Protein AF-A0A8S3ZLH3-F1 (afdb_monomer_lite)

Structure (mmCIF, N/CA/C/O backbone):
data_AF-A0A8S3ZLH3-F1
#
_entry.id   AF-A0A8S3ZLH3-F1
#
loop_
_atom_site.group_PDB
_atom_site.id
_atom_site.type_symbol
_atom_site.label_atom_id
_atom_site.label_alt_id
_ato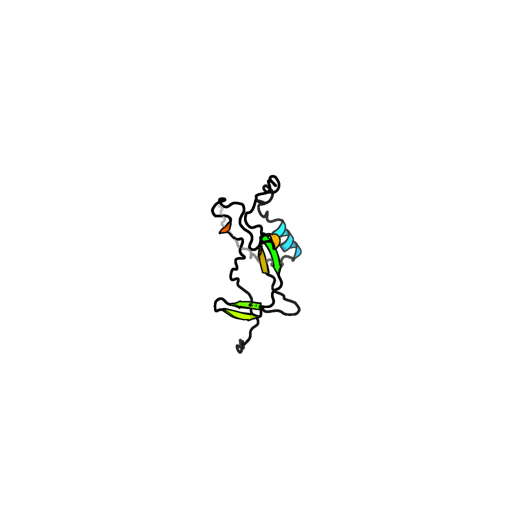m_site.label_comp_id
_atom_site.label_asym_id
_atom_site.label_entity_id
_atom_site.label_seq_id
_atom_site.pdbx_PDB_ins_code
_atom_site.Cartn_x
_atom_site.Cartn_y
_atom_site.Cartn_z
_atom_site.occupancy
_atom_site.B_iso_or_equiv
_atom_site.auth_seq_id
_atom_site.auth_comp_id
_atom_site.auth_asym_id
_atom_site.auth_atom_id
_atom_site.pdbx_PDB_model_num
ATOM 1 N N . ILE A 1 1 ? 48.195 15.528 78.198 1.00 36.59 1 ILE A N 1
ATOM 2 C CA . ILE A 1 1 ? 48.552 14.829 76.940 1.00 36.59 1 ILE A CA 1
ATOM 3 C C . ILE A 1 1 ? 47.264 14.629 76.147 1.00 36.59 1 ILE A C 1
ATOM 5 O O . ILE A 1 1 ? 46.282 14.185 76.726 1.00 36.59 1 ILE A O 1
ATOM 9 N N . MET A 1 2 ? 47.263 15.083 74.891 1.00 30.95 2 MET A N 1
ATOM 10 C CA . MET A 1 2 ? 46.207 14.947 73.872 1.00 30.95 2 MET A CA 1
ATOM 11 C C . MET A 1 2 ? 45.924 13.476 73.498 1.00 30.95 2 MET A C 1
ATOM 13 O O . MET A 1 2 ? 46.868 12.694 73.483 1.00 30.95 2 MET A O 1
ATOM 17 N N . LEU A 1 3 ? 44.698 13.126 73.074 1.00 31.34 3 LEU A N 1
ATOM 18 C CA . LEU A 1 3 ? 44.273 13.055 71.653 1.00 31.34 3 LEU A CA 1
ATOM 19 C C . LEU A 1 3 ? 42.845 12.481 71.500 1.00 31.34 3 LEU A C 1
ATOM 21 O O . LEU A 1 3 ? 42.406 11.644 72.282 1.00 31.34 3 LEU A O 1
ATOM 25 N N . ALA A 1 4 ? 42.145 12.966 70.473 1.00 40.12 4 ALA A N 1
ATOM 26 C CA . ALA A 1 4 ? 40.767 12.659 70.081 1.00 40.12 4 ALA A CA 1
ATOM 27 C C . ALA A 1 4 ? 40.678 11.580 68.984 1.00 40.12 4 ALA A C 1
ATOM 29 O O . ALA A 1 4 ? 41.597 11.497 68.177 1.00 40.12 4 ALA A O 1
ATOM 30 N N . LEU A 1 5 ? 39.536 10.878 68.881 1.00 41.34 5 LEU A N 1
ATOM 31 C CA . LEU A 1 5 ? 38.974 10.243 67.663 1.00 41.34 5 LEU A CA 1
ATOM 32 C C . LEU A 1 5 ? 37.425 10.239 67.812 1.00 41.34 5 LEU A C 1
ATOM 34 O O . LEU A 1 5 ? 36.938 9.808 68.852 1.00 41.34 5 LEU A O 1
ATOM 38 N N . LEU A 1 6 ? 36.659 10.990 66.992 1.00 37.06 6 LEU A N 1
ATOM 39 C CA . LEU A 1 6 ? 35.945 10.584 65.746 1.00 37.06 6 LEU A CA 1
ATOM 40 C C . LEU A 1 6 ? 34.858 9.506 66.002 1.00 37.06 6 LEU A C 1
ATOM 42 O O . LEU A 1 6 ? 35.146 8.530 66.671 1.00 37.06 6 LEU A O 1
ATOM 46 N N . SER A 1 7 ? 33.613 9.526 65.502 1.00 35.03 7 SER A N 1
ATOM 47 C CA . SER A 1 7 ? 32.893 10.332 64.496 1.00 35.03 7 SER A CA 1
ATOM 48 C C . SER A 1 7 ? 31.457 9.775 64.321 1.00 35.03 7 SER A C 1
ATOM 50 O O . SER A 1 7 ? 31.308 8.564 64.427 1.00 35.03 7 SER A O 1
ATOM 52 N N . ALA A 1 8 ? 30.500 10.630 63.907 1.00 37.03 8 ALA A N 1
ATOM 53 C CA . ALA A 1 8 ? 29.308 10.357 63.059 1.00 37.03 8 ALA A CA 1
ATOM 54 C C . ALA A 1 8 ? 28.231 9.360 63.584 1.00 37.03 8 ALA A C 1
ATOM 56 O O . ALA A 1 8 ? 28.533 8.390 64.252 1.00 37.03 8 ALA A O 1
ATOM 57 N N . VAL A 1 9 ? 26.921 9.522 63.350 1.00 47.44 9 VAL A N 1
ATOM 58 C CA . VAL A 1 9 ? 26.227 9.777 62.074 1.00 47.44 9 VAL A CA 1
ATOM 59 C C . VAL A 1 9 ? 24.888 10.507 62.328 1.00 47.44 9 VAL A C 1
ATOM 61 O O . VAL A 1 9 ? 24.101 10.040 63.151 1.00 47.44 9 VAL A O 1
ATOM 64 N N . PRO A 1 10 ? 24.577 11.609 61.620 1.00 41.78 10 PRO A N 1
ATOM 65 C CA . PRO A 1 10 ? 23.228 12.159 61.544 1.00 41.78 10 PRO A CA 1
ATOM 66 C C . PRO A 1 10 ? 22.394 11.436 60.473 1.00 41.78 10 PRO A C 1
ATOM 68 O O . PRO A 1 10 ? 22.879 11.089 59.397 1.00 41.78 10 PRO A O 1
ATOM 71 N N . SER A 1 11 ? 21.120 11.218 60.783 1.00 41.81 11 SER A N 1
ATOM 72 C CA . SER A 1 11 ? 20.095 10.620 59.929 1.00 41.81 11 SER A CA 1
ATOM 73 C C . SER A 1 11 ? 19.879 11.422 58.638 1.00 41.81 11 SER A C 1
ATOM 75 O O . SER A 1 11 ? 19.339 12.526 58.659 1.00 41.81 11 SER A O 1
ATOM 77 N N . LEU A 1 12 ? 20.247 10.840 57.491 1.00 38.53 12 LEU A N 1
ATOM 78 C CA . LEU A 1 12 ? 19.784 11.302 56.182 1.00 38.53 12 LEU A CA 1
ATOM 79 C C . LEU A 1 12 ? 18.365 10.768 55.940 1.00 38.53 12 LEU A C 1
ATOM 81 O O . LEU A 1 12 ? 18.176 9.621 55.545 1.00 38.53 12 LEU A O 1
ATOM 85 N N . PHE A 1 13 ? 17.366 11.625 56.144 1.00 41.62 13 PHE A N 1
ATOM 86 C CA . PHE A 1 13 ? 16.095 11.511 55.434 1.00 41.62 13 PHE A CA 1
ATOM 87 C C . PHE A 1 13 ? 16.355 11.885 53.972 1.00 41.62 13 PHE A C 1
ATOM 89 O O . PHE A 1 13 ? 16.533 13.056 53.645 1.00 41.62 13 PHE A O 1
ATOM 96 N N . THR A 1 14 ? 16.425 10.893 53.088 1.00 40.78 14 THR A N 1
ATOM 97 C CA . THR A 1 14 ? 16.418 11.132 51.642 1.00 40.78 14 THR A CA 1
ATOM 98 C C . THR A 1 14 ? 14.965 11.304 51.212 1.00 40.78 14 THR A C 1
ATOM 100 O O . THR A 1 14 ? 14.162 10.377 51.318 1.00 40.78 14 THR A O 1
ATOM 103 N N . SER A 1 15 ? 14.602 12.509 50.780 1.00 42.78 15 SER A N 1
ATOM 104 C CA . SER A 1 15 ? 13.314 12.787 50.154 1.00 42.78 15 SER A CA 1
ATOM 105 C C . SER A 1 15 ? 13.166 11.946 48.885 1.00 42.78 15 SER A C 1
ATOM 107 O O . SER A 1 15 ? 14.006 12.008 47.991 1.00 42.78 15 SER A O 1
ATOM 109 N N . MET A 1 16 ? 12.090 11.160 48.802 1.00 40.94 16 MET A N 1
ATOM 110 C CA . MET A 1 16 ? 11.619 10.590 47.542 1.00 40.94 16 MET A CA 1
ATOM 111 C C . MET A 1 16 ? 11.186 11.742 46.631 1.00 40.94 16 MET A C 1
ATOM 113 O O . MET A 1 16 ? 10.135 12.345 46.840 1.00 40.94 16 MET A O 1
ATOM 117 N N . GLU A 1 17 ? 12.011 12.054 45.635 1.00 43.47 17 GLU A N 1
ATOM 118 C CA . GLU A 1 17 ? 11.658 12.961 44.548 1.00 43.47 17 GLU A CA 1
ATOM 119 C C . GLU A 1 17 ? 10.444 12.384 43.798 1.00 43.47 17 GLU A C 1
ATOM 121 O O . GLU A 1 17 ? 10.483 11.280 43.248 1.00 43.47 17 GLU A O 1
ATOM 126 N N . SER A 1 18 ? 9.334 13.118 43.788 1.00 40.84 18 SER A N 1
ATOM 127 C CA . SER A 1 18 ? 8.149 12.779 43.006 1.00 40.84 18 SER A CA 1
ATOM 128 C C . SER A 1 18 ? 8.483 12.805 41.510 1.00 40.84 18 SER A C 1
ATOM 130 O O . SER A 1 18 ? 8.811 13.861 40.967 1.00 40.84 18 SER A O 1
ATOM 132 N N . VAL A 1 19 ? 8.365 11.668 40.821 1.00 50.28 19 VAL A N 1
ATOM 133 C CA . VAL A 1 19 ? 8.496 11.593 39.358 1.00 50.28 19 VAL A CA 1
ATOM 134 C C . VAL A 1 19 ? 7.260 12.239 38.725 1.00 50.28 19 VAL A C 1
ATOM 136 O O . VAL A 1 19 ? 6.196 11.631 38.631 1.00 50.28 19 VAL A O 1
ATOM 139 N N . ILE A 1 20 ? 7.388 13.501 38.318 1.00 56.34 20 ILE A N 1
ATOM 140 C CA . ILE A 1 20 ? 6.335 14.241 37.613 1.00 56.34 20 ILE A CA 1
ATOM 141 C C . ILE A 1 20 ? 6.232 13.683 36.180 1.00 56.34 20 ILE A C 1
ATOM 143 O O . ILE A 1 20 ? 7.230 13.709 35.454 1.00 56.34 20 ILE A O 1
ATOM 147 N N . PRO A 1 21 ? 5.061 13.196 35.726 1.00 58.94 21 PRO A N 1
ATOM 148 C CA . PRO A 1 21 ? 4.904 12.719 34.358 1.00 58.94 21 PRO A CA 1
ATOM 149 C C . PRO A 1 21 ? 5.035 13.893 33.382 1.00 58.94 21 PRO A C 1
ATOM 151 O O . PRO A 1 21 ? 4.315 14.890 33.479 1.00 58.94 21 PRO A O 1
ATOM 154 N N . ALA A 1 22 ? 5.971 13.774 32.439 1.00 67.19 22 ALA A N 1
ATOM 155 C CA . ALA A 1 22 ? 6.221 14.800 31.438 1.00 67.19 22 ALA A CA 1
ATOM 156 C C . ALA A 1 22 ? 4.946 15.102 30.638 1.00 67.19 22 ALA A C 1
ATOM 158 O O . ALA A 1 22 ? 4.246 14.201 30.166 1.00 67.19 22 ALA A O 1
ATOM 159 N N . SER A 1 23 ? 4.640 16.385 30.463 1.00 77.94 23 SER A N 1
ATOM 160 C CA . SER A 1 23 ? 3.457 16.801 29.716 1.00 77.94 23 SER A CA 1
ATOM 161 C C . SER A 1 23 ? 3.584 16.414 28.237 1.00 77.94 23 SER A C 1
ATOM 163 O O . SER A 1 23 ? 4.679 16.347 27.675 1.00 77.94 23 SER A O 1
ATOM 165 N N . ARG A 1 24 ? 2.452 16.202 27.551 1.00 66.94 24 ARG A N 1
ATOM 166 C CA . ARG A 1 24 ? 2.422 15.866 26.113 1.00 66.94 24 ARG A CA 1
ATOM 167 C C . ARG A 1 24 ? 3.237 16.846 25.257 1.00 66.94 24 ARG A C 1
ATOM 169 O O . ARG A 1 24 ? 3.816 16.442 24.253 1.00 66.94 24 ARG A O 1
ATOM 176 N N . SER A 1 25 ? 3.309 18.116 25.661 1.00 67.62 25 SER A N 1
ATOM 177 C CA . SER A 1 25 ? 4.118 19.134 24.987 1.00 67.62 25 SER A CA 1
ATOM 178 C C . SER A 1 25 ? 5.617 18.975 25.253 1.00 67.62 25 SER A C 1
ATOM 180 O O . SER A 1 25 ? 6.406 19.217 24.347 1.00 67.62 25 SER A O 1
ATOM 182 N N . GLN A 1 26 ? 6.025 18.528 26.443 1.00 75.94 26 GLN A N 1
ATOM 183 C CA . GLN A 1 26 ? 7.420 18.202 26.754 1.00 75.94 26 GLN A CA 1
ATOM 184 C C . GLN A 1 26 ? 7.888 16.965 25.986 1.00 75.94 26 GLN A C 1
ATOM 186 O O . GLN A 1 26 ? 8.981 16.984 25.430 1.00 75.94 26 GLN A O 1
ATOM 191 N N . ILE A 1 27 ? 7.037 15.941 25.862 1.00 75.88 27 ILE A N 1
ATOM 192 C CA . ILE A 1 27 ? 7.330 14.754 25.047 1.00 75.88 27 ILE A CA 1
ATOM 193 C C . ILE A 1 27 ? 7.447 15.141 23.568 1.00 75.88 27 ILE A C 1
ATOM 195 O O . ILE A 1 27 ? 8.410 14.755 22.911 1.00 75.88 27 ILE A O 1
ATOM 199 N N . LEU A 1 28 ? 6.524 15.961 23.046 1.00 74.44 28 LEU A N 1
ATOM 200 C CA . LEU A 1 28 ? 6.617 16.448 21.665 1.00 74.44 28 LEU A CA 1
ATOM 201 C C . LEU A 1 28 ? 7.900 17.249 21.433 1.00 74.44 28 LEU A C 1
ATOM 203 O O . LEU A 1 28 ? 8.585 17.034 20.440 1.00 74.44 28 LEU A O 1
ATOM 207 N N . LYS A 1 29 ? 8.244 18.152 22.358 1.00 76.06 29 LYS A N 1
ATOM 208 C CA . LYS A 1 29 ? 9.486 18.927 22.288 1.00 76.06 29 LYS A CA 1
ATOM 209 C C . LYS A 1 29 ? 10.709 18.018 22.337 1.00 76.06 29 LYS A C 1
ATOM 211 O O . LYS A 1 29 ? 11.631 18.246 21.573 1.00 76.06 29 LYS A O 1
ATOM 216 N N . ALA A 1 30 ? 10.711 16.975 23.164 1.00 72.38 30 ALA A N 1
ATOM 217 C CA . ALA A 1 30 ? 11.803 16.006 23.211 1.00 72.38 30 ALA A CA 1
ATOM 218 C C . ALA A 1 30 ? 11.936 15.218 21.896 1.00 72.38 30 ALA A C 1
ATOM 220 O O . ALA A 1 30 ? 13.050 15.030 21.424 1.00 72.38 30 ALA A O 1
ATOM 221 N N . ILE A 1 31 ? 10.824 14.824 21.264 1.00 73.50 31 ILE A N 1
ATOM 222 C CA . ILE A 1 31 ? 10.828 14.139 19.959 1.00 73.50 31 ILE A CA 1
ATOM 223 C C . ILE A 1 31 ? 11.329 15.067 18.844 1.00 73.50 31 ILE A C 1
ATOM 225 O O . ILE A 1 31 ? 12.099 14.633 17.996 1.00 73.50 31 ILE A O 1
ATOM 229 N N . LEU A 1 32 ? 10.916 16.337 18.850 1.00 70.31 32 LEU A N 1
ATOM 230 C CA . LEU A 1 32 ? 11.339 17.324 17.850 1.00 70.31 32 LEU A CA 1
ATOM 231 C C . LEU A 1 32 ? 12.787 17.800 18.060 1.00 70.31 32 LEU A C 1
ATOM 233 O O . LEU A 1 32 ? 13.479 18.091 17.089 1.00 70.31 32 LEU A O 1
ATOM 237 N N . ASN A 1 33 ? 13.249 17.874 19.312 1.00 65.19 33 ASN A N 1
ATOM 238 C CA . ASN A 1 33 ? 14.598 18.326 19.666 1.00 65.19 33 ASN A CA 1
ATOM 239 C C . ASN A 1 33 ? 15.639 17.210 19.596 1.00 65.19 33 ASN A C 1
ATOM 241 O O . ASN A 1 33 ? 16.833 17.501 19.489 1.00 65.19 33 ASN A O 1
ATOM 245 N N . ASN A 1 34 ? 15.220 15.943 19.667 1.00 57.03 34 ASN A N 1
ATOM 246 C CA . ASN A 1 34 ? 16.096 14.839 19.329 1.00 57.03 34 ASN A CA 1
ATOM 247 C C . ASN A 1 34 ? 16.375 14.983 17.838 1.00 57.03 34 ASN A C 1
ATOM 249 O O . ASN A 1 34 ? 15.491 14.731 17.022 1.00 57.03 34 ASN A O 1
ATOM 253 N N . LYS A 1 35 ? 17.563 15.500 17.499 1.00 52.06 35 LYS A N 1
ATOM 254 C CA . LYS A 1 35 ? 18.051 15.631 16.129 1.00 52.06 35 LYS A CA 1
ATOM 255 C C . LYS A 1 35 ? 17.895 14.272 15.457 1.00 52.06 35 LYS A C 1
ATOM 257 O O . LYS A 1 35 ? 18.792 13.435 15.518 1.00 52.06 35 LYS A O 1
ATOM 262 N N . TYR A 1 36 ? 16.755 14.068 14.803 1.00 47.09 36 TYR A N 1
ATOM 263 C CA . TYR A 1 36 ? 16.593 13.093 13.751 1.00 47.09 36 TYR A CA 1
ATOM 264 C C . TYR A 1 36 ? 17.594 13.554 12.710 1.00 47.09 36 TYR A C 1
ATOM 266 O O . TYR A 1 36 ? 17.341 14.520 11.989 1.00 47.09 36 TYR A O 1
ATOM 274 N N . SER A 1 37 ? 18.799 12.984 12.806 1.00 47.00 37 SER A N 1
ATOM 275 C CA . SER A 1 37 ? 19.948 13.348 12.003 1.00 47.00 37 SER A CA 1
ATOM 276 C C . SER A 1 37 ? 19.467 13.341 10.573 1.00 47.00 37 SER A C 1
ATOM 278 O O . SER A 1 37 ? 19.092 12.313 10.008 1.00 47.00 37 SER A O 1
ATOM 280 N N . SER A 1 38 ? 19.337 14.555 10.070 1.00 47.28 38 SER A N 1
ATOM 281 C CA . SER A 1 38 ? 18.764 14.874 8.796 1.00 47.28 38 SER A CA 1
ATOM 282 C C . SER A 1 38 ? 19.764 14.432 7.729 1.00 47.28 38 SER A C 1
ATOM 284 O O . SER A 1 38 ? 20.413 15.249 7.091 1.00 47.28 38 SER A O 1
ATOM 286 N N . LYS A 1 39 ? 19.837 13.123 7.485 1.00 44.41 39 LYS A N 1
ATOM 287 C CA . LYS A 1 39 ? 20.275 12.545 6.210 1.00 44.41 39 L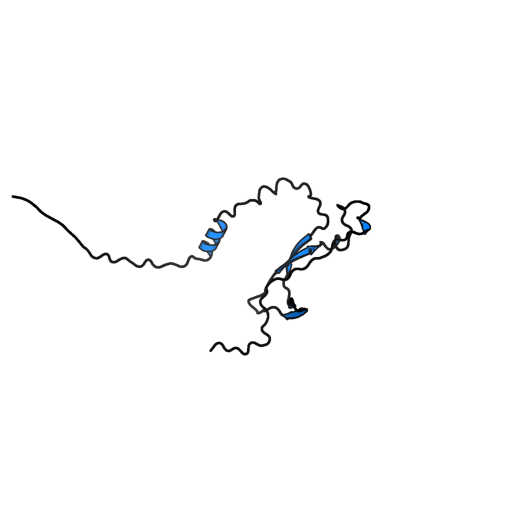YS A CA 1
ATOM 288 C C . LYS A 1 39 ? 19.137 12.585 5.178 1.00 44.41 39 LYS A C 1
ATOM 290 O O . LYS A 1 39 ? 18.950 11.652 4.414 1.00 44.41 39 LYS A O 1
ATOM 295 N N . ARG A 1 40 ? 18.310 13.635 5.208 1.00 50.16 40 ARG A N 1
ATOM 296 C CA . ARG A 1 40 ? 17.274 13.902 4.196 1.00 50.16 40 ARG A CA 1
ATOM 297 C C . ARG A 1 40 ? 17.375 15.312 3.606 1.00 50.16 40 ARG A C 1
ATOM 299 O O . ARG A 1 40 ? 16.696 15.599 2.634 1.00 50.16 40 ARG A O 1
ATOM 306 N N . SER A 1 41 ? 18.219 16.185 4.164 1.00 46.53 41 SER A N 1
ATOM 307 C CA . SER A 1 41 ? 18.336 17.576 3.691 1.00 46.53 41 SER A CA 1
ATOM 308 C C . SER A 1 41 ? 19.475 17.814 2.700 1.00 46.53 41 SER A C 1
ATOM 310 O O . SER A 1 41 ? 19.527 18.890 2.121 1.00 46.53 41 SER A O 1
ATOM 312 N N . GLU A 1 42 ? 20.347 16.832 2.453 1.00 47.78 42 GLU A N 1
ATOM 313 C CA . GLU A 1 42 ? 21.300 16.894 1.327 1.00 47.78 42 GLU A CA 1
ATOM 314 C C . GLU A 1 42 ? 20.725 16.307 0.026 1.00 47.78 42 GLU A C 1
ATOM 316 O O . GLU A 1 42 ? 21.334 16.436 -1.025 1.00 47.78 42 GLU A O 1
ATOM 321 N N . GLU A 1 43 ? 19.507 15.758 0.051 1.00 49.50 43 GLU A N 1
ATOM 322 C CA . GLU A 1 43 ? 18.820 15.212 -1.132 1.00 49.50 43 GLU A CA 1
ATOM 323 C C . GLU A 1 43 ? 17.725 16.165 -1.658 1.00 49.50 43 GLU A C 1
ATOM 325 O O . GLU A 1 43 ? 16.724 15.754 -2.234 1.00 49.50 43 GLU A O 1
ATOM 330 N N . ILE A 1 44 ? 17.877 17.469 -1.408 1.00 54.72 44 ILE A N 1
ATOM 331 C CA . ILE A 1 44 ? 17.024 18.527 -1.989 1.00 54.72 44 ILE A CA 1
ATOM 332 C C . ILE A 1 44 ? 17.817 19.353 -3.024 1.00 54.72 44 ILE A C 1
ATOM 334 O O . ILE A 1 44 ? 17.252 20.182 -3.733 1.00 54.72 44 ILE A O 1
ATOM 338 N N . ALA A 1 45 ? 19.115 19.076 -3.188 1.00 49.00 45 ALA A N 1
ATOM 339 C CA . ALA A 1 45 ? 20.006 19.779 -4.108 1.00 49.00 45 ALA A CA 1
ATOM 340 C C . ALA A 1 45 ? 20.475 18.922 -5.298 1.00 49.00 45 ALA A C 1
ATOM 342 O O . ALA A 1 45 ? 21.522 19.202 -5.863 1.00 49.00 45 ALA A O 1
ATOM 343 N N . GLU A 1 46 ? 19.701 17.916 -5.713 1.00 46.59 46 GLU A N 1
ATOM 344 C CA . GLU A 1 46 ? 19.831 17.334 -7.054 1.00 46.59 46 GLU A CA 1
ATOM 345 C C . GLU A 1 46 ? 18.505 16.698 -7.484 1.00 46.59 46 GLU A C 1
ATOM 347 O O . GLU A 1 46 ? 18.361 15.489 -7.616 1.00 46.59 46 GLU A O 1
ATOM 352 N N . ALA A 1 47 ? 17.502 17.536 -7.752 1.00 47.28 47 ALA A N 1
ATOM 353 C CA . ALA A 1 47 ? 16.359 17.143 -8.574 1.00 47.28 47 ALA A CA 1
ATOM 354 C C . ALA A 1 47 ? 16.777 17.005 -10.055 1.00 47.28 47 ALA A C 1
ATOM 356 O O . ALA A 1 47 ? 16.086 17.483 -10.954 1.00 47.28 47 ALA A O 1
ATOM 357 N N . GLN A 1 48 ? 17.911 16.350 -10.332 1.00 47.72 48 GLN A N 1
ATOM 358 C CA . GLN A 1 48 ? 18.000 15.586 -11.566 1.00 47.72 48 GLN A CA 1
ATOM 359 C C . GLN A 1 48 ? 16.892 14.552 -11.444 1.00 47.72 48 GLN A C 1
ATOM 361 O O . GLN A 1 48 ? 16.863 13.786 -10.485 1.00 47.72 48 GLN A O 1
ATOM 366 N N . SER A 1 49 ? 15.914 14.604 -12.344 1.00 55.91 49 SER A N 1
ATOM 367 C CA . SER A 1 49 ? 14.805 13.662 -12.363 1.00 55.91 49 SER A CA 1
ATOM 368 C C . SER A 1 49 ? 15.380 12.251 -12.413 1.00 55.91 49 SER A C 1
ATOM 370 O O . SER A 1 49 ? 15.765 11.785 -13.487 1.00 55.91 49 SER A O 1
ATOM 372 N N . HIS A 1 50 ? 15.495 11.590 -11.263 1.00 63.81 50 HIS A N 1
ATOM 373 C CA . HIS A 1 50 ? 15.916 10.207 -11.216 1.00 63.81 50 HIS A CA 1
ATOM 374 C C . HIS A 1 50 ? 14.828 9.452 -11.975 1.00 63.81 50 HIS A C 1
ATOM 376 O O . HIS A 1 50 ? 13.684 9.365 -11.523 1.00 63.81 50 HIS A O 1
ATOM 382 N N . VAL A 1 51 ? 15.129 9.060 -13.214 1.00 82.94 51 VAL A N 1
ATOM 383 C CA . VAL A 1 51 ? 14.138 8.435 -14.081 1.00 82.94 51 VAL A CA 1
ATOM 384 C C . VAL A 1 51 ? 13.855 7.079 -13.463 1.00 82.94 51 VAL A C 1
ATOM 386 O O . VAL A 1 51 ? 14.698 6.188 -13.479 1.00 82.94 51 VAL A O 1
ATOM 389 N N . GLU A 1 52 ? 12.682 6.936 -12.861 1.00 89.06 52 GLU A N 1
ATOM 390 C CA . GLU A 1 52 ? 12.209 5.658 -12.356 1.00 89.06 52 GLU A CA 1
ATOM 391 C C . GLU A 1 52 ? 11.509 4.896 -13.480 1.00 89.06 52 GLU A C 1
ATOM 393 O O .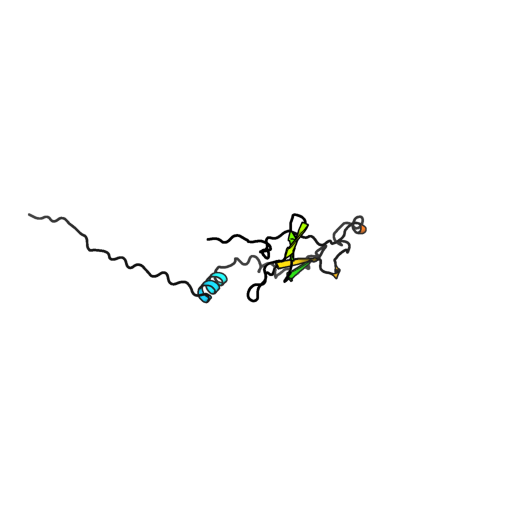 GLU A 1 52 ? 10.676 5.435 -14.206 1.00 89.06 52 GLU A O 1
ATOM 398 N N . CYS A 1 53 ? 11.820 3.609 -13.598 1.00 90.88 53 CYS A N 1
ATOM 399 C CA . CYS A 1 53 ? 11.171 2.714 -14.551 1.00 90.88 53 CYS A CA 1
ATOM 400 C C . CYS A 1 53 ? 9.662 2.559 -14.283 1.00 90.88 53 CYS A C 1
ATOM 402 O O . CYS A 1 53 ? 8.857 2.646 -15.209 1.00 90.88 53 CYS A O 1
ATOM 404 N N . CYS A 1 54 ? 9.288 2.338 -13.018 1.00 93.62 54 CYS A N 1
ATOM 405 C CA . CYS A 1 54 ? 7.907 2.142 -12.580 1.00 93.62 54 CYS A CA 1
ATOM 406 C C . CYS A 1 54 ? 7.587 3.104 -11.433 1.00 93.62 54 CYS A C 1
ATOM 408 O O . CYS A 1 54 ? 7.607 2.686 -10.271 1.00 93.62 54 CYS A O 1
ATOM 410 N N . PRO A 1 55 ? 7.307 4.381 -11.747 1.00 94.81 55 PRO A N 1
ATOM 411 C CA . PRO A 1 55 ? 6.993 5.384 -10.746 1.00 94.81 55 PRO A CA 1
ATOM 412 C C . PRO A 1 55 ? 5.863 4.932 -9.826 1.00 94.81 55 PRO A C 1
ATOM 414 O O . PRO A 1 55 ? 4.841 4.392 -10.269 1.00 94.81 55 PRO A O 1
ATOM 417 N N . SER A 1 56 ? 6.041 5.184 -8.535 1.00 95.69 56 SER A N 1
ATOM 418 C CA . SER A 1 56 ? 5.067 4.832 -7.507 1.00 95.69 56 SER A CA 1
ATOM 419 C C . SER A 1 56 ? 4.607 6.053 -6.719 1.00 95.69 56 SER A C 1
ATOM 421 O O . SER A 1 56 ? 5.175 7.142 -6.804 1.00 95.69 56 SER A O 1
ATOM 423 N N . GLU A 1 57 ? 3.522 5.886 -5.978 1.00 96.06 57 GLU A N 1
ATOM 424 C CA . GLU A 1 57 ? 3.025 6.869 -5.031 1.00 96.06 57 GLU A CA 1
ATOM 425 C C . GLU A 1 57 ? 2.671 6.195 -3.711 1.00 96.06 57 GLU A C 1
ATOM 427 O O . GLU A 1 57 ? 2.122 5.096 -3.692 1.00 96.06 57 GLU A O 1
ATOM 432 N N . THR A 1 58 ? 2.965 6.870 -2.602 1.00 96.56 58 THR A N 1
ATOM 433 C CA . THR A 1 58 ? 2.639 6.378 -1.261 1.00 96.56 58 THR A CA 1
ATOM 434 C C . THR A 1 58 ? 1.510 7.208 -0.676 1.00 96.56 58 THR A C 1
ATOM 436 O O . THR A 1 58 ? 1.624 8.428 -0.556 1.00 96.56 58 THR A O 1
ATOM 439 N N . ARG A 1 59 ? 0.412 6.553 -0.291 1.00 95.50 59 ARG A N 1
ATOM 440 C CA . ARG A 1 59 ? -0.778 7.206 0.268 1.00 95.50 59 ARG A CA 1
ATOM 441 C C . ARG A 1 59 ? -1.244 6.510 1.536 1.00 95.50 59 ARG A C 1
ATOM 443 O O . ARG A 1 59 ? -1.105 5.301 1.692 1.00 95.50 59 ARG A O 1
ATOM 450 N N . PHE A 1 60 ? -1.864 7.274 2.428 1.00 96.31 60 PHE A N 1
ATOM 451 C CA . PHE A 1 60 ? -2.608 6.699 3.543 1.00 96.31 60 PHE A CA 1
ATOM 452 C C . PHE A 1 60 ? -3.934 6.122 3.050 1.00 96.31 60 PHE A C 1
ATOM 454 O O . PHE A 1 60 ? -4.718 6.833 2.420 1.00 96.31 60 PHE A O 1
ATOM 461 N N . LYS A 1 61 ? -4.237 4.876 3.415 1.00 95.19 61 LYS A N 1
ATOM 462 C CA . LYS A 1 61 ? -5.532 4.242 3.160 1.00 95.19 61 LYS A CA 1
ATOM 463 C C . LYS A 1 61 ? -6.199 3.759 4.439 1.00 95.19 61 LYS A C 1
ATOM 465 O O . LYS A 1 61 ? -5.566 3.197 5.332 1.00 95.19 61 LYS A O 1
ATOM 470 N N . GLN A 1 62 ? -7.509 3.981 4.503 1.00 94.88 62 GLN A N 1
ATOM 471 C CA . GLN A 1 62 ? -8.400 3.431 5.522 1.00 94.88 62 GLN A CA 1
ATOM 472 C C . GLN A 1 62 ? -9.130 2.227 4.933 1.00 94.88 62 GLN A C 1
ATOM 474 O O . GLN A 1 62 ? -10.213 2.366 4.365 1.00 94.88 62 GLN A O 1
ATOM 479 N N . ILE A 1 63 ? -8.519 1.054 5.034 1.00 93.00 63 ILE A N 1
ATOM 480 C CA . ILE A 1 63 ? -9.120 -0.199 4.571 1.00 93.00 63 ILE A CA 1
ATOM 481 C C . ILE A 1 63 ? -10.023 -0.797 5.659 1.00 93.00 63 ILE A C 1
ATOM 483 O O . ILE A 1 63 ? -9.821 -0.558 6.849 1.00 93.00 63 ILE A O 1
ATOM 487 N N . ARG A 1 64 ? -11.060 -1.537 5.248 1.00 94.12 64 ARG A N 1
ATOM 488 C CA . ARG A 1 64 ? -12.017 -2.185 6.168 1.00 94.12 64 ARG A CA 1
ATOM 489 C C . ARG A 1 64 ? -11.653 -3.631 6.495 1.00 94.12 64 ARG A C 1
ATOM 491 O O . ARG A 1 64 ? -12.038 -4.135 7.538 1.00 94.12 64 ARG A O 1
ATOM 498 N N . GLY A 1 65 ? -10.926 -4.287 5.605 1.00 93.69 65 GLY A N 1
ATOM 499 C CA . GLY A 1 65 ? -10.624 -5.707 5.672 1.00 93.69 65 GLY A CA 1
ATOM 500 C C . GLY A 1 65 ? -9.538 -6.065 4.671 1.00 93.69 65 GLY A C 1
ATOM 501 O O . GLY A 1 65 ? -9.040 -5.195 3.952 1.00 93.69 65 GLY A O 1
ATOM 502 N N . GLY A 1 66 ? -9.184 -7.341 4.628 1.00 93.19 66 GLY A N 1
ATOM 503 C CA . GLY A 1 66 ? -8.156 -7.864 3.738 1.00 93.19 66 GLY A CA 1
ATOM 504 C C . GLY A 1 66 ? -8.156 -9.386 3.705 1.00 93.19 66 GLY A C 1
ATOM 505 O O . GLY A 1 66 ? -9.111 -10.025 4.146 1.00 93.19 66 GLY A O 1
ATOM 506 N N . LEU A 1 67 ? -7.071 -9.950 3.182 1.00 95.44 67 LEU A N 1
ATOM 507 C CA . LEU A 1 67 ? -6.826 -11.388 3.176 1.00 95.44 67 LEU A CA 1
ATOM 508 C C . LEU A 1 67 ? -5.717 -11.721 4.175 1.00 95.44 67 LEU A C 1
ATOM 510 O O . LEU A 1 67 ? -4.676 -11.059 4.190 1.00 95.44 67 LEU A O 1
ATOM 514 N N . SER A 1 68 ? -5.941 -12.741 5.003 1.00 94.25 68 SER A N 1
ATOM 515 C CA . SER A 1 68 ? -4.891 -13.324 5.840 1.00 94.25 68 SER A CA 1
ATOM 516 C C . SER A 1 68 ? -3.882 -14.097 4.983 1.00 94.25 68 SER A C 1
ATOM 518 O O . SER A 1 68 ? -4.105 -14.335 3.793 1.00 94.25 68 SER A O 1
ATOM 520 N N . ARG A 1 69 ? -2.770 -14.530 5.588 1.00 94.12 69 ARG A N 1
ATOM 521 C CA . ARG A 1 69 ? -1.767 -15.360 4.896 1.00 94.12 69 ARG A CA 1
ATOM 522 C C . ARG A 1 69 ? -2.337 -16.699 4.424 1.00 94.12 69 ARG A C 1
ATOM 524 O O . ARG A 1 69 ? -1.871 -17.245 3.433 1.00 94.12 69 ARG A O 1
ATOM 531 N N . GLU A 1 70 ? -3.369 -17.188 5.102 1.00 95.12 70 GLU A N 1
ATOM 532 C CA . GLU A 1 70 ? -4.114 -18.407 4.784 1.00 95.12 70 GLU A CA 1
ATOM 533 C C . GLU A 1 70 ? -5.225 -18.160 3.746 1.00 95.12 70 GLU A C 1
ATOM 535 O O . GLU A 1 70 ? -6.036 -19.046 3.489 1.00 95.12 70 GLU A O 1
ATOM 540 N N . GLY A 1 71 ? -5.311 -16.952 3.178 1.00 93.56 71 GLY A N 1
ATOM 541 C CA . GLY A 1 71 ? -6.320 -16.588 2.183 1.00 93.56 71 GLY A CA 1
ATOM 542 C C . GLY A 1 71 ? -7.718 -16.349 2.758 1.00 93.56 71 GLY A C 1
ATOM 543 O O . GLY A 1 71 ? -8.682 -16.264 1.999 1.00 93.56 71 GLY A O 1
ATOM 544 N N . LYS A 1 72 ? -7.862 -16.226 4.084 1.00 93.62 72 LYS A N 1
ATOM 545 C CA . LYS A 1 72 ? -9.160 -15.953 4.715 1.00 93.62 72 LYS A CA 1
ATOM 546 C C . LYS A 1 72 ? -9.495 -14.470 4.622 1.00 93.62 72 LYS A C 1
ATOM 548 O O . LYS A 1 72 ? -8.652 -13.624 4.914 1.00 93.62 72 LYS A O 1
ATOM 553 N N . VAL A 1 73 ? -10.738 -14.156 4.267 1.00 94.19 73 VAL A N 1
ATOM 554 C CA . VAL A 1 73 ? -11.253 -12.783 4.339 1.00 94.19 73 VAL A CA 1
ATOM 555 C C . VAL A 1 73 ? -11.401 -12.395 5.807 1.00 94.19 73 VAL A C 1
ATOM 557 O O . VAL A 1 73 ? -12.048 -13.102 6.576 1.00 94.19 73 VAL A O 1
ATOM 560 N N . VAL A 1 74 ? -10.800 -11.272 6.190 1.00 93.69 74 VAL A N 1
ATOM 561 C CA . VAL A 1 74 ? -10.827 -10.751 7.561 1.00 93.69 74 VAL A CA 1
ATOM 562 C C . VAL A 1 74 ? -11.305 -9.304 7.580 1.00 93.69 74 VAL A C 1
ATOM 564 O O . VAL A 1 74 ? -11.034 -8.537 6.653 1.00 93.69 74 VAL A O 1
ATOM 567 N N . GLU A 1 75 ? -11.995 -8.915 8.650 1.00 94.81 75 GLU A N 1
ATOM 568 C CA . GLU A 1 75 ? -12.343 -7.518 8.920 1.00 94.81 75 GLU A CA 1
ATOM 569 C C . GLU A 1 75 ? -11.353 -6.925 9.925 1.00 94.81 75 GLU A C 1
ATOM 571 O O . GLU A 1 75 ? -10.979 -7.567 10.909 1.00 94.81 75 GLU A O 1
ATOM 576 N N . LEU A 1 76 ? -10.930 -5.688 9.685 1.00 94.69 76 LEU A N 1
ATOM 577 C CA . LEU A 1 76 ? -10.077 -4.954 10.607 1.00 94.69 76 LEU A CA 1
ATOM 578 C C . LEU A 1 76 ? -10.903 -4.359 11.744 1.00 94.69 76 LEU A C 1
ATOM 580 O O . LEU A 1 76 ? -11.992 -3.829 11.527 1.00 94.69 76 LEU A O 1
ATOM 584 N N . TYR A 1 77 ? -10.343 -4.367 12.952 1.00 93.44 77 TYR A N 1
ATOM 585 C CA . TYR A 1 77 ? -10.949 -3.698 14.094 1.00 93.44 77 TYR A CA 1
ATOM 586 C C . TYR A 1 77 ? -11.158 -2.207 13.806 1.00 93.44 77 TYR A C 1
ATOM 588 O O . TYR A 1 77 ? -10.236 -1.498 13.374 1.00 93.44 77 TYR A O 1
ATOM 596 N N . ARG A 1 78 ? -12.374 -1.726 14.084 1.00 93.31 78 ARG A N 1
ATOM 597 C CA . ARG A 1 78 ? -12.782 -0.331 13.919 1.00 93.31 78 ARG A CA 1
ATOM 598 C C . ARG A 1 78 ? -13.851 0.034 14.946 1.00 93.31 78 ARG A C 1
ATOM 600 O O . ARG A 1 78 ? -14.804 -0.713 15.136 1.00 93.31 78 ARG A O 1
ATOM 607 N N . ASN A 1 79 ? -13.738 1.215 15.548 1.00 92.44 79 ASN A N 1
ATOM 608 C CA . ASN A 1 79 ? -14.783 1.806 16.388 1.00 92.44 79 ASN A CA 1
ATOM 609 C C . ASN A 1 79 ? -14.890 3.328 16.122 1.00 92.44 79 ASN A C 1
ATOM 611 O O . ASN A 1 79 ? -14.247 3.852 15.211 1.00 92.44 79 ASN A O 1
ATOM 615 N N . GLN A 1 80 ? -15.703 4.054 16.898 1.00 92.88 80 GLN A N 1
ATOM 616 C CA . GLN A 1 80 ? -15.897 5.506 16.719 1.00 92.88 80 GLN A CA 1
ATOM 617 C C . GLN A 1 80 ? -14.632 6.347 16.984 1.00 92.88 80 GLN A C 1
ATOM 619 O O . GLN A 1 80 ? -14.514 7.459 16.479 1.00 92.88 80 GLN A O 1
ATOM 624 N N . ARG A 1 81 ? -13.687 5.832 17.776 1.00 93.69 81 ARG A N 1
ATOM 625 C CA . ARG A 1 81 ? -12.460 6.522 18.208 1.00 93.69 81 ARG A CA 1
ATOM 626 C C . ARG A 1 81 ? -11.206 6.030 17.483 1.00 93.69 81 ARG A C 1
ATOM 628 O O . ARG A 1 81 ? -10.213 6.749 17.421 1.00 93.69 81 ARG A O 1
ATOM 635 N N . THR A 1 82 ? -11.245 4.821 16.932 1.00 89.88 82 THR A N 1
ATOM 636 C CA . THR A 1 82 ? -10.073 4.094 16.450 1.00 89.88 82 THR A CA 1
ATOM 637 C C . THR A 1 82 ? -10.329 3.551 15.055 1.00 89.88 82 THR A C 1
ATOM 639 O O . THR A 1 82 ? -11.199 2.707 14.828 1.00 89.88 82 THR A O 1
ATOM 642 N N . VAL A 1 83 ? -9.516 4.033 14.118 1.00 94.19 83 VAL A N 1
ATOM 643 C CA . VAL A 1 83 ? -9.479 3.592 12.727 1.00 94.19 83 VAL A CA 1
ATOM 644 C C . VAL A 1 83 ? -8.035 3.302 12.364 1.00 94.19 83 VAL A C 1
ATOM 646 O O . VAL A 1 83 ? -7.190 4.197 12.428 1.00 94.19 83 VAL A O 1
ATOM 649 N N . GLN A 1 84 ? -7.764 2.070 11.949 1.00 93.94 84 GLN A N 1
ATOM 650 C CA . GLN A 1 84 ? -6.452 1.695 11.438 1.00 93.94 84 GLN A CA 1
ATOM 651 C C . GLN A 1 84 ? -6.228 2.321 10.056 1.00 93.94 84 GLN A C 1
ATOM 653 O O . GLN A 1 84 ? -7.118 2.327 9.200 1.00 93.94 84 GLN A O 1
ATOM 658 N N . LYS A 1 85 ? -5.037 2.889 9.860 1.00 94.81 85 LYS A N 1
ATOM 659 C CA . LYS A 1 85 ? -4.592 3.481 8.596 1.00 94.81 85 LYS A CA 1
ATOM 660 C C . LYS A 1 85 ? -3.290 2.816 8.193 1.00 94.81 85 LYS A C 1
ATOM 662 O O . LYS A 1 85 ? -2.417 2.631 9.035 1.00 94.81 85 LYS A O 1
ATOM 667 N N . PHE A 1 86 ? -3.156 2.529 6.910 1.00 95.88 86 PHE A N 1
ATOM 668 C CA . PHE A 1 86 ? -1.962 1.916 6.346 1.00 95.88 86 PHE A CA 1
ATOM 669 C C . PHE A 1 86 ? -1.359 2.861 5.323 1.00 95.88 86 PHE A C 1
ATOM 671 O O . PHE A 1 86 ? -2.088 3.567 4.626 1.00 95.88 86 PHE A O 1
ATOM 678 N N . TYR A 1 87 ? -0.037 2.873 5.236 1.00 96.62 87 TYR A N 1
ATOM 679 C CA . TYR A 1 87 ? 0.637 3.451 4.087 1.00 96.62 87 TYR A CA 1
ATOM 680 C C . TYR A 1 87 ? 0.677 2.394 2.995 1.00 96.62 87 TYR A C 1
ATOM 682 O O . TYR A 1 87 ? 1.204 1.305 3.205 1.00 96.62 87 TYR A O 1
ATOM 690 N N . GLU A 1 88 ? 0.104 2.714 1.846 1.00 95.88 88 GLU A N 1
ATOM 691 C CA . GLU A 1 88 ? 0.175 1.877 0.661 1.00 95.88 88 GLU A CA 1
ATOM 692 C C . GLU A 1 88 ? 1.025 2.588 -0.382 1.00 95.88 88 GLU A C 1
ATOM 694 O O . GLU A 1 88 ? 0.730 3.729 -0.743 1.00 95.88 88 GLU A O 1
ATOM 699 N N . THR A 1 89 ? 2.059 1.901 -0.860 1.00 96.56 89 THR A N 1
ATOM 700 C CA . THR A 1 89 ? 2.818 2.301 -2.042 1.00 96.56 89 THR A CA 1
ATOM 701 C C . THR A 1 89 ? 2.247 1.572 -3.249 1.00 96.56 89 THR A C 1
ATOM 703 O O . THR A 1 89 ? 2.280 0.339 -3.309 1.00 96.56 89 THR A O 1
ATOM 706 N N . SER A 1 90 ? 1.723 2.326 -4.210 1.00 96.38 90 SER A N 1
ATOM 707 C CA . SER A 1 90 ? 1.151 1.778 -5.435 1.00 96.38 90 SER A CA 1
ATOM 708 C C . SER A 1 90 ? 1.841 2.298 -6.685 1.00 96.38 90 SER A C 1
ATOM 710 O O . SER A 1 90 ? 2.317 3.431 -6.700 1.00 96.38 90 SER A O 1
ATOM 712 N N . CYS A 1 91 ? 1.869 1.497 -7.753 1.00 96.50 91 CYS A N 1
ATOM 713 C CA . CYS A 1 91 ? 2.237 2.002 -9.076 1.00 96.50 91 CYS A CA 1
ATOM 714 C C . CYS A 1 91 ? 1.343 3.193 -9.424 1.00 96.50 91 CYS A C 1
ATOM 716 O O . CYS A 1 91 ? 0.121 3.120 -9.248 1.00 96.50 91 CYS A O 1
ATOM 718 N N . LYS A 1 92 ? 1.937 4.270 -9.945 1.00 95.56 92 LYS A N 1
ATOM 719 C CA . LYS A 1 92 ? 1.147 5.378 -10.476 1.00 95.56 92 LYS A CA 1
ATOM 720 C C . LYS A 1 92 ? 0.214 4.853 -11.577 1.00 95.56 92 LYS A C 1
ATOM 722 O O . LYS A 1 92 ? 0.673 4.063 -12.413 1.00 95.56 92 LYS A O 1
ATOM 727 N N . PRO A 1 93 ? -1.076 5.238 -11.591 1.00 94.50 93 PRO A N 1
ATOM 728 C CA . PRO A 1 93 ? -2.064 4.650 -12.496 1.00 94.50 93 PRO A CA 1
ATOM 729 C C . PRO A 1 93 ? -1.656 4.706 -13.969 1.00 94.50 93 PRO A C 1
ATOM 731 O O . PRO A 1 93 ? -1.873 3.753 -14.709 1.00 94.50 93 PRO A O 1
ATOM 734 N N . GLU A 1 94 ? -1.011 5.793 -14.381 1.00 93.50 94 GLU A N 1
ATOM 735 C CA . GLU A 1 94 ? -0.554 6.013 -15.746 1.00 93.50 94 GLU A CA 1
ATOM 736 C C . GLU A 1 94 ? 0.669 5.172 -16.142 1.00 93.50 94 GLU A C 1
ATOM 738 O O . GLU A 1 94 ? 0.972 5.087 -17.327 1.00 93.50 94 GLU A O 1
ATOM 743 N N . PHE A 1 95 ? 1.349 4.526 -15.192 1.00 94.12 95 PHE A N 1
ATOM 744 C CA . PHE A 1 95 ? 2.482 3.627 -15.443 1.00 94.12 95 PHE A CA 1
ATOM 745 C C . PHE A 1 95 ? 2.142 2.154 -15.215 1.00 94.12 95 PHE A C 1
ATOM 747 O O . PHE A 1 95 ? 2.890 1.285 -15.658 1.00 94.12 95 PHE A O 1
ATOM 754 N N . LYS A 1 96 ? 1.020 1.850 -14.557 1.00 95.44 96 LYS A N 1
ATOM 755 C CA . LYS A 1 96 ? 0.582 0.472 -14.330 1.00 95.44 96 LYS A CA 1
ATOM 756 C C . LYS A 1 96 ? 0.414 -0.264 -15.665 1.00 95.44 96 LYS A C 1
ATOM 758 O O . LYS A 1 96 ? -0.131 0.280 -16.621 1.00 95.44 96 LYS A O 1
ATOM 763 N N . ASP A 1 97 ? 0.922 -1.492 -15.721 1.00 95.50 97 ASP A N 1
ATOM 764 C CA . ASP A 1 97 ? 0.893 -2.396 -16.875 1.00 95.50 97 ASP A CA 1
ATOM 765 C C . ASP A 1 97 ? 1.659 -1.901 -18.118 1.00 95.50 97 ASP A C 1
ATOM 767 O O . ASP A 1 97 ? 1.677 -2.592 -19.145 1.00 95.50 97 ASP A O 1
ATOM 771 N N . ARG A 1 98 ? 2.344 -0.749 -18.026 1.00 94.75 98 ARG A N 1
ATOM 772 C CA . ARG A 1 98 ? 3.199 -0.223 -19.093 1.00 94.75 98 ARG A CA 1
ATOM 773 C C . ARG A 1 98 ? 4.589 -0.869 -19.081 1.00 94.75 98 ARG A C 1
ATOM 775 O O . ARG A 1 98 ? 5.094 -1.210 -18.008 1.00 94.75 98 ARG A O 1
ATOM 782 N N . PRO A 1 99 ? 5.224 -0.996 -20.259 1.00 95.56 99 PRO A N 1
ATOM 783 C CA . PRO A 1 99 ? 6.629 -1.351 -20.374 1.00 95.56 99 PRO A CA 1
ATOM 784 C C . PRO A 1 99 ? 7.556 -0.423 -19.601 1.00 95.56 99 PRO A C 1
ATOM 786 O O . PRO A 1 99 ? 7.394 0.799 -19.619 1.00 95.56 99 PRO A O 1
ATOM 789 N N . CYS A 1 100 ? 8.578 -1.013 -18.996 1.00 93.56 100 CYS A N 1
ATOM 790 C CA . CYS A 1 100 ? 9.677 -0.276 -18.407 1.00 93.56 100 CYS A CA 1
ATOM 791 C C . CYS A 1 100 ? 10.512 0.381 -19.510 1.00 93.56 100 CYS A C 1
ATOM 793 O O . CYS A 1 100 ? 10.948 -0.283 -20.446 1.00 93.56 100 CYS A O 1
ATOM 795 N N . GLN A 1 101 ? 10.787 1.679 -19.408 1.00 89.44 101 GLN A N 1
ATOM 796 C CA . GLN A 1 101 ? 11.601 2.356 -20.426 1.00 89.44 101 GLN A CA 1
ATOM 797 C C . GLN A 1 101 ? 13.109 2.146 -20.233 1.00 89.44 101 GLN A C 1
ATOM 799 O O . GLN A 1 101 ? 13.867 2.331 -21.183 1.00 89.44 101 GLN A O 1
ATOM 804 N N . LEU A 1 102 ? 13.522 1.726 -19.032 1.00 91.88 102 LEU A N 1
ATOM 805 C CA . LEU A 1 102 ? 14.926 1.545 -18.651 1.00 91.88 102 LEU A CA 1
ATOM 806 C C . LEU A 1 102 ? 15.491 0.154 -18.973 1.00 91.88 102 LEU A C 1
ATOM 808 O O . LEU A 1 102 ? 16.690 -0.049 -18.821 1.00 91.88 102 LEU A O 1
ATOM 812 N N . VAL A 1 103 ? 14.657 -0.804 -19.392 1.00 92.31 103 VAL A N 1
ATOM 813 C CA . VAL A 1 103 ? 15.156 -2.092 -19.901 1.00 92.31 103 VAL A CA 1
ATOM 814 C C . VAL A 1 103 ? 15.614 -1.957 -21.355 1.00 92.31 103 VAL A C 1
ATOM 816 O O . VAL A 1 103 ? 15.177 -1.049 -22.074 1.00 92.31 103 VAL A O 1
ATOM 819 N N . ALA A 1 104 ? 16.472 -2.883 -21.790 1.00 92.88 104 ALA A N 1
ATOM 820 C CA . ALA A 1 104 ? 16.938 -2.970 -23.169 1.00 92.88 104 ALA A CA 1
ATOM 821 C C . ALA A 1 104 ? 15.759 -3.025 -24.156 1.00 92.88 104 ALA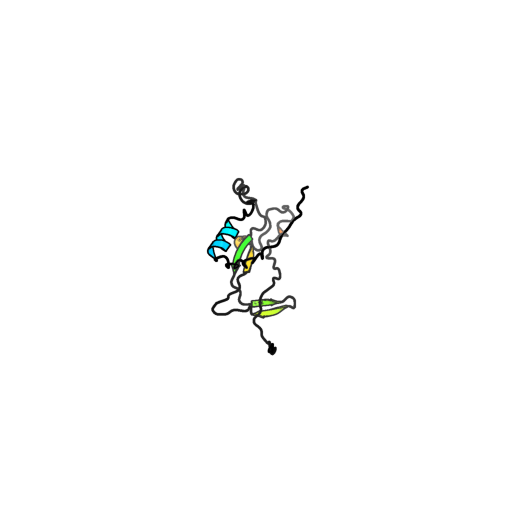 A C 1
ATOM 823 O O . ALA A 1 104 ? 14.694 -3.571 -23.859 1.00 92.88 104 ALA A O 1
ATOM 824 N N . SER A 1 105 ? 15.940 -2.438 -25.343 1.00 90.06 105 SER A N 1
ATOM 825 C CA . SER A 1 105 ? 14.877 -2.316 -26.352 1.00 90.06 105 SER A CA 1
ATOM 826 C C . SER A 1 105 ? 14.274 -3.664 -26.759 1.00 90.06 105 SER A C 1
ATOM 828 O O . SER A 1 105 ? 13.077 -3.729 -27.034 1.00 90.06 105 SER A O 1
ATOM 830 N N . GLU A 1 106 ? 15.089 -4.718 -26.762 1.00 93.75 106 GLU A N 1
ATOM 831 C CA . GLU A 1 106 ? 14.701 -6.102 -27.057 1.00 93.75 106 GLU A CA 1
ATOM 832 C C . GLU A 1 106 ? 13.746 -6.701 -26.012 1.00 93.75 106 GLU A C 1
ATOM 834 O O . GLU A 1 106 ? 12.752 -7.324 -26.379 1.00 93.75 106 GLU A O 1
ATOM 839 N N . ASP A 1 107 ? 13.949 -6.394 -24.728 1.00 93.44 107 ASP A N 1
ATOM 840 C CA . ASP A 1 107 ? 13.126 -6.903 -23.621 1.00 93.44 107 ASP A CA 1
ATOM 841 C C . ASP A 1 107 ? 11.973 -5.969 -23.237 1.00 93.44 107 ASP A C 1
ATOM 843 O O . ASP A 1 107 ? 11.102 -6.316 -22.431 1.00 93.44 107 ASP A O 1
ATOM 847 N N . ARG A 1 108 ? 11.929 -4.758 -23.805 1.00 92.81 108 ARG A N 1
ATOM 848 C CA . ARG A 1 108 ? 10.947 -3.732 -23.436 1.00 92.81 108 ARG A CA 1
ATOM 849 C C . ARG A 1 108 ? 9.520 -4.248 -23.539 1.00 92.81 108 ARG A C 1
ATOM 851 O O . ARG A 1 108 ? 8.749 -4.059 -22.603 1.00 92.81 108 ARG A O 1
ATOM 858 N N . GLN A 1 109 ? 9.181 -4.943 -24.624 1.00 92.44 109 GLN A N 1
ATOM 859 C CA . GLN A 1 109 ? 7.832 -5.483 -24.829 1.00 92.44 109 GLN A CA 1
ATOM 860 C C . GLN A 1 109 ? 7.460 -6.591 -23.829 1.00 92.44 109 GLN A C 1
ATOM 862 O O . GLN A 1 109 ? 6.276 -6.813 -23.576 1.00 92.44 109 GLN A O 1
ATOM 867 N N . MET A 1 110 ? 8.456 -7.259 -23.241 1.00 94.25 110 MET A N 1
ATOM 868 C CA . MET A 1 110 ? 8.273 -8.305 -22.233 1.00 94.25 110 MET A CA 1
ATOM 869 C C . MET A 1 110 ? 8.212 -7.743 -20.805 1.00 94.25 110 MET A C 1
ATOM 871 O O . MET A 1 110 ? 7.698 -8.400 -19.900 1.00 94.25 110 MET A O 1
ATOM 875 N N . SER A 1 111 ? 8.695 -6.518 -20.589 1.00 95.75 111 SER A N 1
ATOM 876 C CA . SER A 1 111 ? 8.635 -5.839 -19.293 1.00 95.75 111 SER A CA 1
ATOM 877 C C . SER A 1 111 ? 7.261 -5.218 -19.019 1.00 95.75 111 SER A C 1
ATOM 879 O O . SER A 1 111 ? 6.610 -4.702 -19.929 1.00 95.75 111 SER A O 1
ATOM 881 N N . ARG A 1 112 ? 6.823 -5.222 -17.751 1.00 95.94 112 ARG A N 1
ATOM 882 C CA . ARG A 1 112 ? 5.605 -4.528 -17.294 1.00 95.94 112 ARG A CA 1
ATOM 883 C C . ARG A 1 112 ? 5.739 -4.042 -15.855 1.00 95.94 112 ARG A C 1
ATOM 885 O O . ARG A 1 112 ? 6.202 -4.782 -14.987 1.00 95.94 112 ARG A O 1
ATOM 892 N N . CYS A 1 113 ? 5.270 -2.830 -15.586 1.00 96.19 113 CYS A N 1
ATOM 893 C CA . CYS A 1 113 ? 5.114 -2.327 -14.227 1.00 96.19 113 CYS A CA 1
ATOM 894 C C . CYS A 1 113 ? 3.901 -2.969 -13.550 1.00 96.19 113 CYS A C 1
ATOM 896 O O . CYS A 1 113 ? 2.762 -2.739 -13.955 1.00 96.19 113 CYS A O 1
ATOM 898 N N . VAL A 1 114 ? 4.143 -3.758 -12.503 1.00 96.50 114 VAL A N 1
ATOM 899 C CA . VAL A 1 114 ? 3.105 -4.504 -11.779 1.00 96.50 114 VAL A CA 1
ATOM 900 C C . VAL A 1 114 ? 3.062 -4.116 -10.307 1.00 96.50 114 VAL A C 1
ATOM 902 O O . VAL A 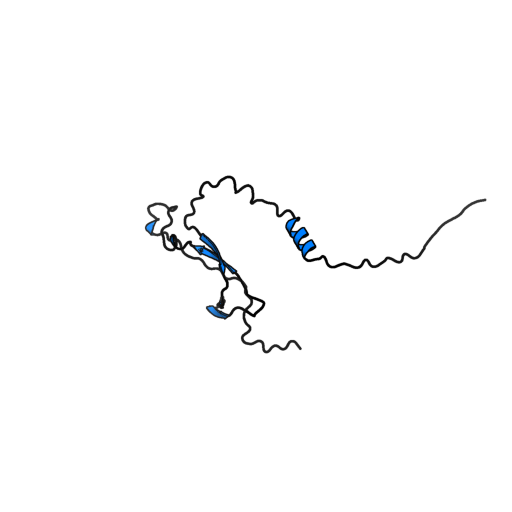1 114 ? 4.094 -3.881 -9.675 1.00 96.50 114 VAL A O 1
ATOM 905 N N . GLN A 1 115 ? 1.853 -4.096 -9.742 1.00 97.12 115 GLN A N 1
ATOM 906 C CA . GLN A 1 115 ? 1.664 -3.864 -8.315 1.00 97.12 115 GLN A CA 1
ATOM 907 C C . GLN A 1 115 ? 2.129 -5.086 -7.523 1.00 97.12 115 GLN A C 1
ATOM 909 O O . GLN A 1 115 ? 1.657 -6.200 -7.748 1.00 97.12 115 GLN A O 1
ATOM 914 N N . LYS A 1 116 ? 3.007 -4.861 -6.546 1.00 96.25 116 LYS A N 1
ATOM 915 C CA . LYS A 1 116 ? 3.379 -5.870 -5.551 1.00 96.25 116 LYS A CA 1
ATOM 916 C C . LYS A 1 116 ? 2.641 -5.603 -4.246 1.00 96.25 116 LYS A C 1
ATOM 918 O O . LYS A 1 116 ? 2.401 -4.452 -3.886 1.00 96.25 116 LYS A O 1
ATOM 923 N N . TYR A 1 117 ? 2.308 -6.670 -3.537 1.00 94.88 117 TYR A N 1
ATOM 924 C CA . TYR A 1 117 ? 1.648 -6.607 -2.238 1.00 94.88 117 TYR A CA 1
ATOM 925 C C . TYR A 1 117 ? 2.511 -7.310 -1.196 1.00 94.88 117 TYR A C 1
ATOM 927 O O . TYR A 1 117 ? 3.225 -8.264 -1.507 1.00 94.88 117 TYR A O 1
ATOM 935 N N . SER A 1 118 ? 2.441 -6.838 0.043 1.00 94.88 118 SER A N 1
ATOM 936 C CA . SER A 1 118 ? 3.083 -7.460 1.195 1.00 94.88 118 SER A CA 1
ATOM 937 C C . SER A 1 118 ? 2.066 -7.635 2.315 1.00 94.88 118 SER A C 1
ATOM 939 O O . SER A 1 118 ? 1.103 -6.877 2.434 1.00 94.88 118 SER A O 1
ATOM 941 N N . TYR A 1 119 ? 2.277 -8.659 3.138 1.00 95.69 119 TYR A N 1
ATOM 942 C CA . TYR A 1 119 ? 1.488 -8.843 4.347 1.00 95.69 119 TYR A CA 1
ATOM 943 C C . TYR A 1 119 ? 2.003 -7.925 5.449 1.00 95.69 119 TYR A C 1
ATOM 945 O O . TYR A 1 119 ? 3.209 -7.830 5.679 1.00 95.69 119 TYR A O 1
ATOM 953 N N . VAL A 1 120 ? 1.071 -7.311 6.168 1.00 95.19 120 VAL A N 1
ATOM 954 C CA . VAL A 1 120 ? 1.337 -6.484 7.344 1.00 95.19 120 VAL A CA 1
ATOM 955 C C . VAL A 1 120 ? 0.504 -6.990 8.512 1.00 95.19 120 VAL A C 1
ATOM 957 O O . VAL A 1 120 ? -0.556 -7.585 8.315 1.00 95.19 120 VAL A O 1
ATOM 960 N N . TYR A 1 121 ? 0.980 -6.758 9.732 1.00 95.31 121 TYR A N 1
ATOM 961 C CA . TYR A 1 121 ? 0.175 -7.014 10.919 1.00 95.31 121 TYR A CA 1
ATOM 962 C C . TYR A 1 121 ? -0.943 -5.978 11.036 1.00 95.31 121 TYR A C 1
ATOM 964 O O . TYR A 1 121 ? -0.747 -4.797 10.742 1.00 95.31 121 TYR A O 1
ATOM 972 N N . ALA A 1 122 ? -2.111 -6.429 11.481 1.00 94.69 122 ALA A N 1
ATOM 973 C CA . ALA A 1 122 ? -3.268 -5.587 11.726 1.00 94.69 122 ALA A CA 1
ATOM 974 C C . ALA A 1 122 ? -4.098 -6.163 12.875 1.00 94.69 122 ALA A C 1
ATOM 976 O O . ALA A 1 122 ? -4.092 -7.371 13.109 1.00 94.69 122 ALA A O 1
ATOM 977 N N . ILE A 1 123 ? -4.827 -5.296 13.572 1.00 93.25 123 ILE A N 1
ATOM 978 C CA . ILE A 1 123 ? -5.767 -5.713 14.611 1.00 93.25 123 ILE A CA 1
AT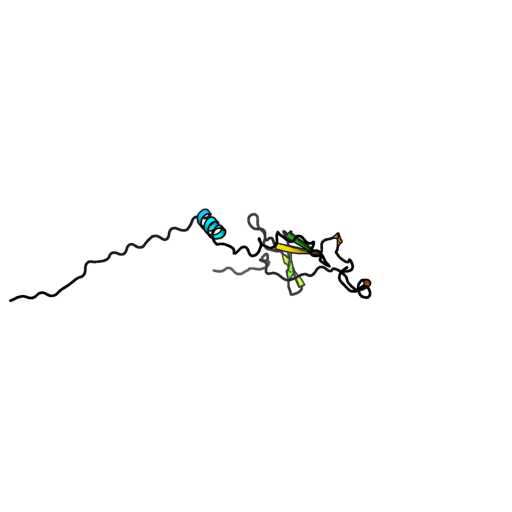OM 979 C C . ILE A 1 123 ? -7.056 -6.125 13.905 1.00 93.25 123 ILE A C 1
ATOM 981 O O . ILE A 1 123 ? -7.659 -5.319 13.188 1.00 93.25 123 ILE A O 1
ATOM 985 N N . LEU A 1 124 ? -7.465 -7.375 14.071 1.00 93.38 124 LEU A N 1
ATOM 986 C CA . LEU A 1 124 ? -8.687 -7.889 13.466 1.00 93.38 124 LEU A CA 1
ATOM 987 C C . LEU A 1 124 ? -9.873 -7.631 14.386 1.00 93.38 124 LEU A C 1
ATOM 989 O O . LEU A 1 124 ? -9.723 -7.481 15.595 1.00 93.38 124 LEU A O 1
ATOM 993 N N . LYS A 1 125 ? -11.061 -7.539 13.799 1.00 90.50 125 LYS A N 1
ATOM 994 C CA . LYS A 1 125 ? -12.286 -7.607 14.582 1.00 90.50 125 LYS A CA 1
ATOM 995 C C . LYS A 1 125 ? -12.431 -9.044 15.068 1.00 90.50 125 LYS A C 1
ATOM 997 O O . LYS A 1 125 ? -12.484 -9.962 14.250 1.00 90.50 125 LYS A O 1
ATOM 1002 N N . ASP A 1 126 ? -12.475 -9.217 16.379 1.00 78.19 126 ASP A N 1
ATOM 1003 C CA . ASP A 1 126 ? -12.725 -10.515 16.983 1.00 78.19 126 ASP A CA 1
ATOM 1004 C C . ASP A 1 126 ? -14.078 -11.040 16.514 1.00 78.19 126 ASP A C 1
ATOM 1006 O O . ASP A 1 126 ? -15.109 -10.386 16.683 1.00 78.19 126 ASP A O 1
ATOM 1010 N N . TYR A 1 127 ? -14.059 -12.215 15.893 1.00 63.88 127 TYR A N 1
ATOM 1011 C CA . TYR A 1 127 ? -15.279 -12.896 15.480 1.00 63.88 127 TYR A CA 1
ATOM 1012 C C . TYR A 1 127 ? -15.690 -14.019 16.430 1.00 63.88 127 TYR A C 1
ATOM 1014 O O . TYR A 1 127 ? -16.809 -14.483 16.285 1.00 63.88 127 TYR A O 1
ATOM 1022 N N . ASN A 1 128 ? -14.847 -14.413 17.398 1.00 50.53 128 ASN A N 1
ATOM 1023 C CA . ASN A 1 128 ? -15.142 -15.426 18.424 1.00 50.53 128 ASN A CA 1
ATOM 1024 C C . ASN A 1 128 ? -14.154 -15.334 19.609 1.00 50.53 128 ASN A C 1
ATOM 1026 O O . ASN A 1 128 ? -13.351 -16.241 19.808 1.00 50.53 128 ASN A O 1
ATOM 1030 N N . VAL A 1 129 ? -14.171 -14.249 20.387 1.00 55.56 129 VAL A N 1
ATOM 1031 C CA . VAL A 1 129 ? -13.532 -14.264 21.716 1.00 55.56 129 VAL A CA 1
ATOM 1032 C C . VAL A 1 129 ? -14.627 -14.561 22.738 1.00 55.56 129 VAL A C 1
ATOM 1034 O O . VAL A 1 129 ? -15.185 -13.654 23.344 1.00 55.56 129 VAL A O 1
ATOM 1037 N N . GLU A 1 130 ? -14.960 -15.843 22.906 1.00 53.88 130 GLU A N 1
ATOM 1038 C CA . GLU A 1 130 ? -15.500 -16.346 24.179 1.00 53.88 130 GLU A CA 1
ATOM 1039 C C . GLU A 1 130 ? -14.342 -16.638 25.148 1.00 53.88 130 GLU A C 1
ATOM 1041 O O . GLU A 1 130 ? -14.230 -17.720 25.709 1.00 53.88 130 GLU A O 1
ATOM 1046 N N . GLU A 1 131 ? -13.443 -15.679 25.352 1.00 51.97 131 GLU A N 1
ATOM 1047 C CA . GLU A 1 131 ? -12.481 -15.756 26.450 1.00 51.97 131 GLU A CA 1
ATOM 1048 C C . GLU A 1 131 ? -12.670 -14.539 27.344 1.00 51.97 131 GLU A C 1
ATOM 1050 O O . GLU A 1 131 ? -12.071 -13.475 27.192 1.00 51.97 131 GLU A O 1
ATOM 1055 N N . SER A 1 132 ? -13.589 -14.733 28.290 1.00 47.94 132 SER A N 1
ATOM 1056 C CA . SER A 1 132 ? -13.594 -14.040 29.567 1.00 47.94 132 SER A CA 1
ATOM 1057 C C . SER A 1 132 ? -12.237 -14.263 30.233 1.00 47.94 132 SER A C 1
ATOM 1059 O O . SER A 1 132 ? -12.005 -15.322 30.814 1.00 47.94 132 SER A O 1
ATOM 1061 N N . TYR A 1 133 ? -11.355 -13.266 30.196 1.00 51.16 133 TYR A N 1
ATOM 1062 C CA . TYR A 1 133 ? -10.304 -13.164 31.205 1.00 51.16 133 TYR A CA 1
ATOM 1063 C C . TYR A 1 133 ? -10.985 -12.810 32.531 1.00 51.16 133 TYR A C 1
ATOM 1065 O O . TYR A 1 133 ? -11.250 -11.640 32.812 1.00 51.16 133 TYR A O 1
ATOM 1073 N N . GLY A 1 134 ? -11.371 -13.859 33.262 1.00 39.88 134 GLY A N 1
ATOM 1074 C CA . GLY A 1 134 ? -11.714 -13.791 34.681 1.00 39.88 134 GLY A CA 1
ATOM 1075 C C . GLY A 1 134 ? -10.470 -13.661 35.545 1.00 39.88 134 GLY A C 1
ATOM 1076 O O . GLY A 1 134 ? -9.380 -14.066 35.079 1.00 39.88 134 GLY A O 1
#

Sequence (134 aa):
IMLALLSAVPSLFTSMESVIPASRSQILKAILNNKYSSKRSEEIAEAQSHVECCPSETRFKQIRGGLSREGKVVELYRNQRTVQKFYETSCKPEFKDRPCQLVASEDRQMSRCVQKYSYVYAILKDYNVEESYG

InterPro domains:
  IPR029034 Cystine-knot cytokine [G3DSA:2.10.90.10] (42-133)
  IPR029034 Cystine-knot cytokine [SSF57501] (40-128)

pLDDT: mean 75.69, std 22.48, range [30.95, 97.12]

Foldseek 3Di:
DDDDDDDDDDDDPDDDDDPDPDDPVRVVCVVVVPCPPPPPVVVVPDPPPPDDQFDKDKDKDQDQWDADPVRDTFGADDDPVDTDIDIDIFGDPVQAQAFGPPDDPVCRVVHGRHGDDDDDDGHTDDPDPPDDPD

Organism: NCBI:txid100452

Radius of gyration: 30.15 Å; chains: 1; bounding box: 64×38×104 Å

Secondary structure (DSSP, 8-state):
-------------------PPPPHHHHHHHHHHS----TTSSTTS-------SS-EEEEEE--SEEE-TTS-EEEBPB-SS-B--EEEEEE-TTTTTPPPTTS-TTTGGG------------PBPPS-------